Protein AF-A0A8D9EAX6-F1 (afdb_monomer)

Solvent-accessible surface area (backbone atoms only — not comparable to full-atom values): 8920 Å² total; per-residue (Å²): 121,69,67,63,53,54,51,51,55,52,49,44,55,50,48,43,73,76,42,76,84,51,65,65,51,54,52,54,50,38,54,52,30,57,75,70,64,39,63,64,61,33,49,56,50,29,53,54,45,33,74,77,35,78,83,38,62,69,27,54,52,51,54,38,47,40,30,39,68,73,67,59,38,46,68,62,24,32,51,52,50,54,54,48,50,56,51,38,68,74,68,38,75,96,65,37,45,67,62,36,43,54,50,22,55,52,51,47,68,65,47,80,70,42,63,63,44,38,57,53,28,42,53,37,27,48,51,36,33,68,75,41,69,85,41,45,73,36,31,44,52,41,14,47,50,30,41,69,69,68,39,52,74,58,14,54,52,29,44,54,61,45,64,56,78,132

Structure (mmCIF, N/CA/C/O backbone):
data_AF-A0A8D9EAX6-F1
#
_entry.id   AF-A0A8D9EAX6-F1
#
loop_
_atom_site.group_PDB
_atom_site.id
_atom_site.type_symbol
_atom_site.label_atom_id
_atom_site.label_alt_id
_atom_site.label_comp_id
_atom_site.label_asym_id
_atom_site.label_entity_id
_atom_site.label_seq_id
_atom_site.pdbx_PDB_ins_code
_atom_site.Cartn_x
_atom_site.Cartn_y
_atom_site.Cartn_z
_atom_site.occupancy
_atom_site.B_iso_or_equiv
_atom_site.auth_seq_id
_atom_site.auth_comp_id
_atom_site.auth_asym_id
_atom_site.auth_atom_id
_atom_site.pdbx_PDB_model_num
ATOM 1 N N . MET A 1 1 ? 6.168 -22.724 24.252 1.00 43.62 1 MET A N 1
ATOM 2 C CA . MET A 1 1 ? 6.004 -21.616 23.280 1.00 43.62 1 MET A CA 1
ATOM 3 C C . MET A 1 1 ? 5.079 -20.493 23.773 1.00 43.62 1 MET A C 1
ATOM 5 O O . MET A 1 1 ? 5.349 -19.347 23.461 1.00 43.62 1 MET A O 1
ATOM 9 N N . ILE A 1 2 ? 4.052 -20.772 24.591 1.00 42.50 2 ILE A N 1
ATOM 10 C CA . ILE A 1 2 ? 3.099 -19.755 25.099 1.00 42.50 2 ILE A CA 1
ATOM 11 C C . ILE A 1 2 ? 3.716 -18.824 26.169 1.00 42.50 2 ILE A C 1
ATOM 13 O O . ILE A 1 2 ? 3.429 -17.632 26.214 1.00 42.50 2 ILE A O 1
ATOM 17 N N . ILE A 1 3 ? 4.640 -19.335 26.988 1.00 39.22 3 ILE A N 1
ATOM 18 C CA . ILE A 1 3 ? 5.246 -18.578 28.100 1.00 39.22 3 ILE A CA 1
ATOM 19 C C . ILE A 1 3 ? 6.189 -17.471 27.586 1.00 39.22 3 ILE A C 1
ATOM 21 O O . ILE A 1 3 ? 6.218 -16.373 28.137 1.00 39.22 3 ILE A O 1
ATOM 25 N N . HIS A 1 4 ? 6.879 -17.706 26.465 1.00 35.53 4 HIS A N 1
ATOM 26 C CA . HIS A 1 4 ? 7.811 -16.737 25.876 1.00 35.53 4 HIS A CA 1
ATOM 27 C C . HIS A 1 4 ? 7.088 -15.515 25.282 1.00 35.53 4 HIS A C 1
ATOM 29 O O . HIS A 1 4 ? 7.571 -14.394 25.416 1.00 35.53 4 HIS A O 1
ATOM 35 N N . LEU A 1 5 ? 5.894 -15.716 24.708 1.00 39.88 5 LEU A N 1
ATOM 36 C CA . LEU A 1 5 ? 5.022 -14.635 24.236 1.00 39.88 5 LEU A CA 1
ATOM 37 C C . LEU A 1 5 ? 4.463 -13.802 25.396 1.00 39.88 5 LEU A C 1
ATOM 39 O O . LEU A 1 5 ? 4.445 -12.581 25.302 1.00 39.88 5 LEU A O 1
ATOM 43 N N . SER A 1 6 ? 4.077 -14.429 26.515 1.00 40.38 6 SER A N 1
ATOM 44 C CA . SER A 1 6 ? 3.582 -13.683 27.687 1.00 40.38 6 SER A CA 1
ATOM 45 C C . SER A 1 6 ? 4.647 -12.791 28.330 1.00 40.38 6 SER A C 1
ATOM 47 O O . SER A 1 6 ? 4.330 -11.716 28.834 1.00 40.38 6 SER A O 1
ATOM 49 N N . MET A 1 7 ? 5.916 -13.210 28.281 1.00 35.06 7 MET A N 1
ATOM 50 C CA . MET A 1 7 ? 7.028 -12.440 28.831 1.00 35.06 7 MET A CA 1
ATOM 51 C C . MET A 1 7 ? 7.365 -11.248 27.930 1.00 35.06 7 MET A C 1
ATOM 53 O O . MET A 1 7 ? 7.535 -10.150 28.446 1.00 35.06 7 MET A O 1
ATOM 57 N N . TRP A 1 8 ? 7.324 -11.439 26.604 1.00 40.41 8 TRP A N 1
ATOM 58 C CA . TRP A 1 8 ? 7.437 -10.364 25.610 1.00 40.41 8 TRP A CA 1
ATOM 59 C C . TRP A 1 8 ? 6.294 -9.345 25.690 1.00 40.41 8 TRP A C 1
ATOM 61 O O . TRP A 1 8 ? 6.533 -8.142 25.664 1.00 40.41 8 TRP A O 1
ATOM 71 N N . PHE A 1 9 ? 5.052 -9.798 25.873 1.00 47.31 9 PHE A N 1
ATOM 72 C CA . PHE A 1 9 ? 3.905 -8.909 26.094 1.00 4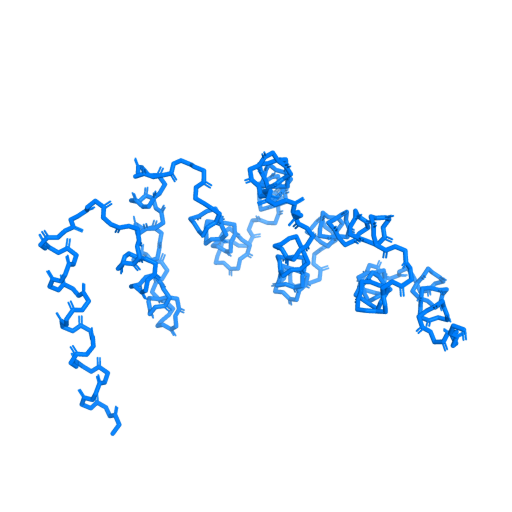7.31 9 PHE A CA 1
ATOM 73 C C . PHE A 1 9 ? 4.097 -8.013 27.326 1.00 47.31 9 PHE A C 1
ATOM 75 O O . PHE A 1 9 ? 3.790 -6.819 27.296 1.00 47.31 9 PHE A O 1
ATOM 82 N N . LYS A 1 10 ? 4.625 -8.585 28.415 1.00 47.06 10 LYS A N 1
ATOM 83 C CA . LYS A 1 10 ? 4.830 -7.873 29.680 1.00 47.06 10 LYS A CA 1
ATOM 84 C C . LYS A 1 10 ? 6.002 -6.893 29.606 1.00 47.06 10 LYS A C 1
ATOM 86 O O . LYS A 1 10 ? 5.902 -5.799 30.155 1.00 47.06 10 LYS A O 1
ATOM 91 N N . THR A 1 11 ? 7.082 -7.246 28.908 1.00 49.44 11 THR A N 1
ATOM 92 C CA . THR A 1 11 ? 8.241 -6.360 28.729 1.00 49.44 11 THR A CA 1
ATOM 93 C C . THR A 1 11 ? 7.950 -5.219 27.758 1.00 49.44 11 THR A C 1
ATOM 95 O O . THR A 1 11 ? 8.279 -4.081 28.081 1.00 49.44 11 THR A O 1
ATOM 98 N N . SER A 1 12 ? 7.257 -5.459 26.639 1.00 50.44 12 SER A N 1
ATOM 99 C CA . SER A 1 12 ? 6.870 -4.386 25.707 1.00 50.44 12 SER A CA 1
ATOM 100 C C . SER A 1 12 ? 5.930 -3.367 26.360 1.00 50.44 12 SER A C 1
ATOM 102 O O . SER A 1 12 ? 6.130 -2.161 26.222 1.00 50.44 12 SER A O 1
ATOM 104 N N . GLY A 1 13 ? 4.947 -3.831 27.144 1.00 53.47 13 GLY A N 1
ATOM 105 C CA . GLY A 1 13 ? 4.064 -2.952 27.917 1.00 53.47 13 GLY A CA 1
ATOM 106 C C . GLY A 1 13 ? 4.802 -2.133 28.984 1.00 53.47 13 GLY A C 1
ATOM 107 O O . GLY A 1 13 ? 4.512 -0.954 29.161 1.00 53.47 13 GLY A O 1
ATOM 108 N N . PHE A 1 14 ? 5.789 -2.725 29.660 1.00 49.59 14 PHE A N 1
ATOM 109 C CA . PHE A 1 14 ? 6.591 -2.038 30.675 1.00 49.59 14 PHE A CA 1
ATOM 110 C C . PHE A 1 14 ? 7.520 -0.971 30.070 1.00 49.59 14 PHE A C 1
ATOM 112 O O . PHE A 1 14 ? 7.598 0.141 30.589 1.00 49.59 14 PHE A O 1
ATOM 119 N N . ILE A 1 15 ? 8.159 -1.257 28.931 1.00 52.34 15 ILE A N 1
ATOM 120 C CA . ILE A 1 15 ? 9.030 -0.301 28.225 1.00 52.34 15 ILE A CA 1
ATOM 121 C C . ILE A 1 15 ? 8.224 0.900 27.704 1.00 52.34 15 ILE A C 1
ATOM 123 O O . ILE A 1 15 ? 8.685 2.034 27.800 1.00 52.34 15 ILE A O 1
ATOM 127 N N . LEU A 1 16 ? 6.988 0.686 27.240 1.00 49.38 16 LEU A N 1
ATOM 128 C CA . LEU A 1 16 ? 6.075 1.762 26.824 1.00 49.38 16 LEU A CA 1
ATOM 129 C C . LEU A 1 16 ? 5.700 2.731 27.952 1.00 49.38 16 LEU A C 1
ATOM 131 O O . LEU A 1 16 ? 5.430 3.906 27.693 1.00 49.38 16 LEU A O 1
ATOM 135 N N . VAL A 1 17 ? 5.651 2.233 29.189 1.00 52.88 17 VAL A N 1
ATOM 136 C CA . VAL A 1 17 ? 5.382 3.037 30.388 1.00 52.88 17 VAL A CA 1
ATOM 137 C C . VAL A 1 17 ? 6.636 3.795 30.826 1.00 52.88 17 VAL A C 1
ATOM 139 O O . VAL A 1 17 ? 6.526 4.917 31.311 1.00 52.88 17 VAL A O 1
ATOM 142 N N . GLN A 1 18 ? 7.825 3.219 30.628 1.00 44.59 18 GLN A N 1
ATOM 143 C CA . GLN A 1 18 ? 9.090 3.843 31.028 1.00 44.59 18 GLN A CA 1
ATOM 144 C C . GLN A 1 18 ? 9.676 4.807 29.985 1.00 44.59 18 GLN A C 1
ATOM 146 O O . GLN A 1 18 ? 10.410 5.721 30.353 1.00 44.59 18 GLN A O 1
ATOM 151 N N . CYS A 1 19 ? 9.352 4.645 28.701 1.00 41.78 19 CYS A N 1
ATOM 152 C CA . CYS A 1 19 ? 9.828 5.494 27.605 1.00 41.78 19 CYS A CA 1
ATOM 153 C C . CYS A 1 19 ? 8.688 5.778 26.605 1.00 41.78 19 CYS A C 1
ATOM 155 O O . CYS A 1 19 ? 8.650 5.193 25.520 1.00 41.78 19 CYS A O 1
ATOM 157 N N . PRO A 1 20 ? 7.740 6.673 26.942 1.00 54.38 20 PRO A N 1
ATOM 158 C CA . PRO A 1 20 ? 6.549 6.936 26.127 1.00 54.38 20 PRO A CA 1
ATOM 159 C C . PRO A 1 20 ? 6.831 7.665 24.804 1.00 54.38 20 PRO A C 1
ATOM 161 O O . PRO A 1 20 ? 5.915 7.802 23.996 1.00 54.38 20 PRO A O 1
ATOM 164 N N . THR A 1 21 ? 8.063 8.141 24.611 1.00 56.03 21 THR A N 1
ATOM 165 C CA . THR A 1 21 ? 8.542 8.920 23.461 1.00 56.03 21 THR A CA 1
ATOM 166 C C . THR A 1 21 ? 9.228 8.073 22.389 1.00 56.03 21 THR A C 1
ATOM 168 O O . THR A 1 21 ? 9.699 8.626 21.401 1.00 56.03 21 THR A O 1
ATOM 171 N N . LEU A 1 22 ? 9.334 6.754 22.584 1.00 61.28 22 LEU A N 1
ATOM 172 C CA . LEU A 1 22 ? 10.026 5.870 21.650 1.00 61.28 22 LEU A CA 1
ATOM 173 C C . LEU A 1 22 ? 9.030 5.226 20.675 1.00 61.28 22 LEU A C 1
ATOM 175 O O . LEU A 1 22 ? 8.075 4.571 21.094 1.00 61.28 22 LEU A O 1
ATOM 179 N N . ASP A 1 23 ? 9.295 5.361 19.376 1.00 71.94 23 ASP A N 1
ATOM 180 C CA . ASP A 1 23 ? 8.439 4.808 18.319 1.00 71.94 23 ASP A CA 1
ATOM 181 C C . ASP A 1 23 ? 8.489 3.269 18.277 1.00 71.94 23 ASP A C 1
ATOM 183 O O . ASP A 1 23 ? 7.468 2.608 18.086 1.00 71.94 23 ASP A O 1
ATOM 187 N N . ALA A 1 24 ? 9.662 2.669 18.511 1.00 76.88 24 ALA A N 1
ATOM 188 C CA . ALA A 1 24 ? 9.875 1.230 18.325 1.00 76.88 24 ALA A CA 1
ATOM 189 C C . ALA A 1 24 ? 8.983 0.326 19.212 1.00 76.88 24 ALA A C 1
ATOM 191 O O . ALA A 1 24 ? 8.350 -0.581 18.671 1.00 76.88 24 ALA A O 1
ATOM 192 N N . PRO A 1 25 ? 8.829 0.558 20.533 1.00 80.81 25 PRO A N 1
ATOM 193 C CA . PRO A 1 25 ? 7.942 -0.256 21.367 1.00 80.81 25 PRO A CA 1
ATOM 194 C C . PRO A 1 25 ? 6.467 -0.146 20.967 1.00 80.81 25 PRO A C 1
ATOM 196 O O . PRO A 1 25 ? 5.713 -1.111 21.105 1.00 80.81 25 PRO A O 1
ATOM 199 N N . LEU A 1 26 ? 6.043 1.022 20.470 1.00 79.50 26 LEU A N 1
ATOM 200 C CA . LEU A 1 26 ? 4.682 1.223 19.974 1.00 79.50 26 LEU A CA 1
ATOM 201 C C . LEU A 1 26 ? 4.461 0.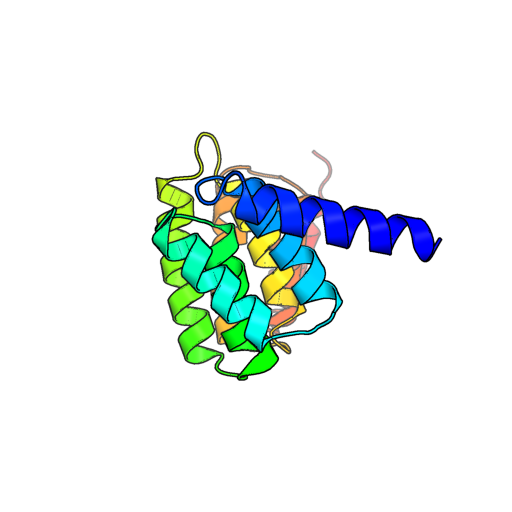455 18.670 1.00 79.50 26 LEU A C 1
ATOM 203 O O . LEU A 1 26 ? 3.417 -0.173 18.524 1.00 79.50 26 LEU A O 1
ATOM 207 N N . ILE A 1 27 ? 5.442 0.454 17.763 1.00 81.62 27 ILE A N 1
ATOM 208 C CA . ILE A 1 27 ? 5.405 -0.315 16.510 1.00 81.62 27 ILE A CA 1
ATOM 209 C C . ILE A 1 27 ? 5.321 -1.821 16.793 1.00 81.62 27 ILE A C 1
ATOM 211 O O . ILE A 1 27 ? 4.481 -2.507 16.211 1.00 81.62 27 ILE A O 1
ATOM 215 N N . GLU A 1 28 ? 6.129 -2.332 17.724 1.00 83.69 28 GLU A N 1
ATOM 216 C CA . GLU A 1 28 ? 6.083 -3.746 18.116 1.00 83.69 28 GLU A CA 1
ATOM 217 C C . GLU A 1 28 ? 4.727 -4.115 18.724 1.00 83.69 28 GLU A C 1
ATOM 219 O O . GLU A 1 28 ? 4.114 -5.118 18.350 1.00 83.69 28 GLU A O 1
ATOM 224 N N . LYS A 1 29 ? 4.197 -3.269 19.617 1.00 84.25 29 LYS A N 1
ATOM 225 C CA . LYS A 1 29 ? 2.863 -3.488 20.183 1.00 84.25 29 LYS A CA 1
ATOM 226 C C . LYS A 1 29 ? 1.780 -3.462 19.098 1.00 84.25 29 LYS A C 1
ATOM 228 O O . LYS A 1 29 ? 0.904 -4.320 19.094 1.00 84.25 29 LYS A O 1
ATOM 233 N N . LEU A 1 30 ? 1.865 -2.534 18.149 1.00 84.81 30 LEU A N 1
ATOM 234 C CA . LEU A 1 30 ? 0.941 -2.433 17.021 1.00 84.81 30 LEU A CA 1
ATOM 235 C C . LEU A 1 30 ? 0.933 -3.716 16.176 1.00 84.81 30 LEU A C 1
ATOM 237 O O . LEU A 1 30 ? -0.139 -4.198 15.814 1.00 84.81 30 LEU A O 1
ATOM 241 N N . ALA A 1 31 ? 2.104 -4.297 15.896 1.00 83.50 31 ALA A N 1
ATOM 242 C CA . ALA A 1 31 ? 2.224 -5.559 15.164 1.00 83.50 31 ALA A CA 1
ATOM 243 C C . ALA A 1 31 ? 1.547 -6.723 15.907 1.00 83.50 31 ALA A C 1
ATOM 245 O O . ALA A 1 31 ? 0.846 -7.539 15.302 1.00 83.50 31 ALA A O 1
ATOM 246 N N . VAL A 1 32 ? 1.700 -6.761 17.231 1.00 86.94 32 VAL A N 1
ATOM 247 C CA . VAL A 1 32 ? 1.039 -7.741 18.093 1.00 86.94 32 VAL A CA 1
ATOM 248 C C . VAL A 1 32 ? -0.485 -7.573 18.058 1.00 86.94 32 VAL A C 1
ATOM 250 O O . VAL A 1 32 ? -1.187 -8.552 17.801 1.00 86.94 32 VAL A O 1
ATOM 253 N N . CYS A 1 33 ? -1.008 -6.355 18.220 1.00 87.12 33 CYS A N 1
ATOM 254 C CA . CYS A 1 33 ? -2.449 -6.085 18.140 1.00 87.12 33 CYS A CA 1
ATOM 255 C C . CYS A 1 33 ? -3.020 -6.447 16.756 1.00 87.12 33 CYS A C 1
ATOM 257 O O . CYS A 1 33 ? -4.071 -7.084 16.670 1.00 87.12 33 CYS A O 1
ATOM 259 N N . LEU A 1 34 ? -2.287 -6.146 15.674 1.00 85.62 34 LEU A N 1
ATOM 260 C CA . LEU A 1 34 ? -2.663 -6.532 14.308 1.00 85.62 34 LEU A CA 1
ATOM 261 C C . LEU A 1 34 ? -2.756 -8.055 14.159 1.00 85.62 34 LEU A C 1
ATOM 263 O O . LEU A 1 34 ? -3.701 -8.557 13.551 1.00 85.62 34 LEU A O 1
ATOM 267 N N . SER A 1 35 ? -1.810 -8.800 14.741 1.00 87.50 35 SER A N 1
ATOM 268 C CA . SER A 1 35 ? -1.841 -10.268 14.737 1.00 87.50 35 SER A CA 1
ATOM 269 C C . SER A 1 35 ? -3.025 -10.832 15.533 1.00 87.50 35 SER A C 1
ATOM 271 O O . SER A 1 35 ? -3.622 -11.833 15.134 1.00 87.50 35 SER A O 1
ATOM 273 N N . GLY A 1 36 ? -3.404 -10.147 16.617 1.00 88.06 36 GLY A N 1
ATOM 274 C 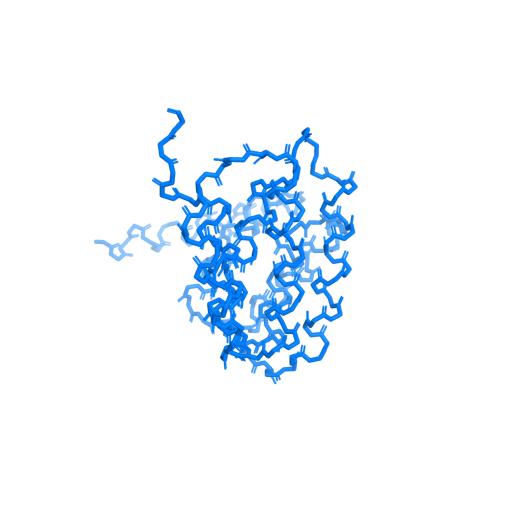CA . GLY A 1 36 ? -4.571 -10.457 17.440 1.00 88.06 36 GLY A CA 1
ATOM 275 C C . GLY A 1 36 ? -5.905 -10.004 16.842 1.00 88.06 36 GLY A C 1
ATOM 276 O O . GLY A 1 36 ? -6.947 -10.399 17.358 1.00 88.06 36 GLY A O 1
ATOM 277 N N . LYS A 1 37 ? -5.888 -9.227 15.747 1.00 88.00 37 LYS A N 1
ATOM 278 C CA . LYS A 1 37 ? -7.065 -8.584 15.130 1.00 88.00 37 LYS A CA 1
ATOM 279 C C . LYS A 1 37 ? -7.812 -7.637 16.078 1.00 88.00 37 LYS A C 1
ATOM 281 O O . LYS A 1 37 ? -9.014 -7.426 15.912 1.00 88.00 37 LYS A O 1
ATOM 286 N N . ASP A 1 38 ? -7.112 -7.057 17.050 1.00 91.62 38 ASP A N 1
ATOM 287 C CA . ASP A 1 38 ? -7.685 -6.035 17.923 1.00 91.62 38 ASP A CA 1
ATOM 288 C C . ASP A 1 38 ? -7.661 -4.676 17.212 1.00 91.62 38 ASP A C 1
ATOM 290 O O . ASP A 1 38 ? -6.736 -3.875 17.347 1.00 91.62 38 ASP A O 1
ATOM 294 N N . TRP A 1 39 ? -8.672 -4.441 16.375 1.00 89.38 39 TRP A N 1
ATOM 295 C CA . TRP A 1 39 ? -8.730 -3.252 15.524 1.00 89.38 39 TRP A CA 1
ATOM 296 C C . TRP A 1 39 ? -8.909 -1.949 16.304 1.00 89.38 39 TRP A C 1
ATOM 298 O O . TRP A 1 39 ? -8.509 -0.898 15.804 1.00 89.38 39 TRP A O 1
ATOM 308 N N . VAL A 1 40 ? -9.509 -2.011 17.496 1.00 89.06 40 VAL A N 1
ATOM 309 C CA . VAL A 1 40 ? -9.721 -0.835 18.348 1.00 89.06 40 VAL A CA 1
ATOM 310 C C . VAL A 1 40 ? -8.378 -0.392 18.908 1.00 89.06 40 VAL A C 1
ATOM 312 O O . VAL A 1 40 ? -7.969 0.747 18.682 1.00 89.06 40 VAL A O 1
ATOM 315 N N . GLU A 1 41 ? -7.636 -1.319 19.522 1.00 88.06 41 GLU A N 1
ATOM 316 C CA . GLU A 1 41 ? -6.312 -1.015 20.062 1.00 88.06 41 GLU A CA 1
ATOM 317 C C . GLU A 1 41 ? -5.322 -0.636 18.946 1.00 88.06 41 GLU A C 1
ATOM 319 O O . GLU A 1 41 ? -4.525 0.290 19.107 1.00 88.06 41 GLU A O 1
ATOM 324 N N . CYS A 1 42 ? -5.403 -1.274 17.770 1.00 88.50 42 CYS A N 1
ATOM 325 C CA . CYS A 1 42 ? -4.604 -0.878 16.608 1.00 88.50 42 CYS A CA 1
ATOM 326 C C . CYS A 1 42 ? -4.834 0.582 16.199 1.00 88.50 42 CYS A C 1
ATOM 328 O O . CYS A 1 42 ? -3.868 1.291 15.910 1.00 88.50 42 CYS A O 1
ATOM 330 N N . ASN A 1 43 ? -6.089 1.036 16.165 1.00 88.31 43 ASN A N 1
ATOM 331 C CA . ASN A 1 43 ? -6.402 2.412 15.792 1.00 88.31 43 ASN A CA 1
ATOM 332 C C . ASN A 1 43 ? -5.873 3.401 16.831 1.00 88.31 43 ASN A C 1
ATOM 334 O O . ASN A 1 43 ? -5.168 4.337 16.454 1.00 88.31 43 ASN A O 1
ATOM 338 N N . GLU A 1 44 ? -6.119 3.157 18.120 1.00 89.75 44 GLU A N 1
ATOM 339 C CA . GLU A 1 44 ? -5.629 4.016 19.206 1.00 89.75 44 GLU A CA 1
ATOM 340 C C . GLU A 1 44 ? -4.098 4.131 19.202 1.00 89.75 44 GLU A C 1
ATOM 342 O O . GLU A 1 44 ? -3.540 5.228 19.308 1.00 89.75 44 GLU A O 1
ATOM 347 N N . LEU A 1 45 ? -3.396 3.008 19.015 1.00 87.19 45 LEU A N 1
ATOM 348 C CA . LEU A 1 45 ? -1.938 2.994 18.908 1.00 87.19 45 LEU A CA 1
ATOM 349 C C . LEU A 1 45 ? -1.450 3.726 17.654 1.00 87.19 45 LEU A C 1
ATOM 351 O O . LEU A 1 45 ? -0.461 4.455 17.728 1.00 87.19 45 LEU A O 1
ATOM 355 N N . SER A 1 46 ? -2.143 3.582 16.520 1.00 87.62 46 SER A N 1
ATOM 356 C CA . SER A 1 46 ? -1.797 4.296 15.285 1.00 87.62 46 SER A CA 1
ATOM 357 C C . SER A 1 46 ? -1.982 5.812 15.413 1.00 87.62 46 SER A C 1
ATOM 359 O O . SER A 1 46 ? -1.171 6.582 14.900 1.00 87.62 46 SER A O 1
ATOM 361 N N . GLU A 1 47 ? -3.014 6.264 16.130 1.00 89.12 47 GLU A N 1
ATOM 362 C CA . GLU A 1 47 ? -3.230 7.680 16.419 1.00 89.12 47 GLU A CA 1
ATOM 363 C C . GLU A 1 47 ? -2.168 8.222 17.364 1.00 89.12 47 GLU A C 1
ATOM 365 O O . GLU A 1 47 ? -1.638 9.307 17.134 1.00 89.12 47 GLU A O 1
ATOM 370 N N . ARG A 1 48 ? -1.818 7.457 18.402 1.00 88.94 48 ARG A N 1
ATOM 371 C CA . ARG A 1 48 ? -0.745 7.829 19.324 1.00 88.94 48 ARG A CA 1
ATOM 372 C C . ARG A 1 48 ? 0.600 7.940 18.605 1.00 88.94 48 ARG A C 1
ATOM 374 O O . ARG A 1 48 ? 1.305 8.918 18.827 1.00 88.94 48 ARG A O 1
ATOM 381 N N . LEU A 1 49 ? 0.925 6.990 17.728 1.00 87.06 49 LEU A N 1
ATOM 382 C CA . LEU A 1 49 ? 2.121 7.045 16.882 1.00 87.06 49 LEU A CA 1
ATOM 383 C C . LEU A 1 49 ? 2.114 8.277 15.973 1.00 87.06 49 LEU A C 1
ATOM 385 O O . LEU A 1 49 ? 3.115 8.979 15.903 1.00 87.06 49 LEU A O 1
ATOM 389 N N . ALA A 1 50 ? 0.981 8.588 15.342 1.00 86.81 50 ALA A N 1
ATOM 390 C CA . ALA A 1 50 ? 0.863 9.772 14.492 1.00 86.81 50 ALA A CA 1
ATOM 391 C C . ALA A 1 50 ? 1.039 11.094 15.264 1.00 86.81 50 ALA A C 1
ATOM 393 O O . ALA A 1 50 ? 1.507 12.066 14.689 1.00 86.81 50 ALA A O 1
ATOM 394 N N . ARG A 1 51 ? 0.686 11.148 16.558 1.00 87.38 51 ARG A N 1
ATOM 395 C CA . ARG A 1 51 ? 0.933 12.330 17.410 1.00 87.38 51 ARG A CA 1
ATOM 396 C C . ARG A 1 51 ? 2.401 12.487 17.808 1.00 87.38 51 ARG A C 1
ATOM 398 O O . ARG A 1 51 ? 2.825 13.599 18.092 1.00 87.38 51 ARG A O 1
ATOM 405 N N . LEU A 1 52 ? 3.144 11.385 17.897 1.00 85.62 52 LEU A N 1
ATOM 406 C CA . LEU A 1 52 ? 4.581 11.410 18.191 1.00 85.62 52 LEU A CA 1
ATOM 407 C C . LEU A 1 52 ? 5.393 11.741 16.939 1.00 85.62 52 LEU A C 1
ATOM 409 O O . LEU A 1 52 ? 6.357 12.498 17.006 1.00 85.62 52 LEU A O 1
ATOM 413 N N . ASN A 1 53 ? 4.979 11.184 15.804 1.00 81.06 53 ASN A N 1
ATOM 414 C CA . ASN A 1 53 ? 5.629 11.347 14.519 1.00 81.06 53 ASN A CA 1
ATOM 415 C C . ASN A 1 53 ? 4.562 11.428 13.418 1.00 81.06 53 ASN A C 1
ATOM 417 O O . ASN A 1 53 ? 4.043 10.408 12.952 1.00 81.06 53 ASN A O 1
ATOM 421 N N . GLU A 1 54 ? 4.243 12.655 13.003 1.00 79.19 54 GLU A N 1
ATOM 422 C CA . GLU A 1 54 ? 3.198 12.949 12.010 1.00 79.19 54 GLU A CA 1
ATOM 423 C C . GLU A 1 54 ? 3.465 12.269 10.659 1.00 79.19 54 GLU A C 1
ATOM 425 O O . GLU A 1 54 ? 2.533 11.836 9.980 1.00 79.19 54 GLU A O 1
ATOM 430 N N . ASN A 1 55 ? 4.742 12.078 10.318 1.00 77.62 55 ASN A N 1
ATOM 431 C CA . ASN A 1 55 ? 5.183 11.468 9.065 1.00 77.62 55 ASN A CA 1
ATOM 432 C C . ASN A 1 55 ? 5.498 9.971 9.208 1.00 77.62 55 ASN A C 1
ATOM 434 O O . ASN A 1 55 ? 6.137 9.382 8.336 1.00 77.62 55 ASN A O 1
ATOM 438 N N . SER A 1 56 ? 5.052 9.325 10.291 1.00 83.56 56 SER A N 1
ATOM 439 C CA . SER A 1 56 ? 5.267 7.892 10.493 1.00 83.56 56 SER A CA 1
ATOM 440 C C . SER A 1 56 ? 4.582 7.070 9.398 1.00 83.56 56 SER A C 1
ATOM 442 O O . SER A 1 56 ? 3.353 6.924 9.359 1.00 83.56 56 SER A O 1
ATOM 444 N N . SER A 1 57 ? 5.391 6.460 8.529 1.00 83.44 57 SER A N 1
ATOM 445 C CA . SER A 1 57 ? 4.909 5.562 7.477 1.00 83.44 57 SER A CA 1
ATOM 446 C C . SER A 1 57 ? 4.130 4.381 8.069 1.00 83.44 57 SER A C 1
ATOM 448 O O . SER A 1 57 ? 3.082 4.004 7.547 1.00 83.44 57 SER A O 1
ATOM 450 N N . VAL A 1 58 ? 4.557 3.849 9.220 1.00 86.38 58 VAL A N 1
ATOM 451 C CA . VAL A 1 58 ? 3.870 2.750 9.918 1.00 86.38 58 VAL A CA 1
ATOM 452 C C . VAL A 1 58 ? 2.467 3.154 10.377 1.00 86.38 58 VAL A C 1
ATOM 454 O O . VAL A 1 58 ? 1.513 2.409 10.135 1.00 86.38 58 VAL A O 1
ATOM 457 N N . ALA A 1 59 ? 2.316 4.331 10.992 1.00 88.81 59 ALA A N 1
ATOM 458 C CA . ALA A 1 59 ? 1.013 4.817 11.444 1.00 88.81 59 ALA A CA 1
ATOM 459 C C . ALA A 1 59 ? 0.045 4.988 10.263 1.00 88.81 59 ALA A C 1
ATOM 461 O O . ALA A 1 59 ? -1.085 4.493 10.302 1.00 88.81 59 ALA A O 1
ATOM 462 N N . ASN A 1 60 ? 0.515 5.612 9.179 1.00 90.94 60 ASN A N 1
ATOM 463 C CA . ASN A 1 60 ? -0.269 5.800 7.959 1.00 90.94 60 ASN A CA 1
ATOM 464 C C . ASN A 1 60 ? -0.672 4.460 7.329 1.00 90.94 60 ASN A C 1
ATOM 466 O O . ASN A 1 60 ? -1.827 4.277 6.940 1.00 90.94 60 ASN A O 1
ATOM 470 N N . LYS A 1 61 ? 0.238 3.479 7.307 1.00 92.00 61 LYS A N 1
ATOM 471 C CA . LYS A 1 61 ? -0.033 2.134 6.786 1.00 92.00 61 LYS A CA 1
ATOM 472 C C . LYS A 1 61 ? -1.185 1.450 7.520 1.00 92.00 61 LYS A C 1
ATOM 474 O O . LYS A 1 61 ? -2.045 0.853 6.874 1.00 92.00 61 LYS A O 1
ATOM 479 N N . VAL A 1 62 ? -1.213 1.533 8.852 1.00 91.88 62 VAL A N 1
ATOM 480 C CA . VAL A 1 62 ? -2.261 0.895 9.665 1.00 91.88 62 VAL A CA 1
ATOM 481 C C . VAL A 1 62 ? -3.605 1.598 9.517 1.00 91.88 62 VAL A C 1
ATOM 483 O O . VAL A 1 62 ? -4.615 0.916 9.349 1.00 91.88 62 VAL A O 1
ATOM 486 N N . LYS A 1 63 ? -3.627 2.934 9.476 1.00 92.38 63 LYS A N 1
ATOM 487 C CA . LYS A 1 63 ? -4.859 3.698 9.218 1.00 92.38 63 LYS A CA 1
ATOM 488 C C . LYS A 1 63 ? -5.484 3.321 7.874 1.00 92.38 63 LYS A C 1
ATOM 490 O O . LYS A 1 63 ? -6.663 2.978 7.808 1.00 92.38 63 LYS A O 1
ATOM 495 N N . ILE A 1 64 ? -4.675 3.285 6.816 1.00 94.81 64 ILE A N 1
ATOM 496 C CA . ILE A 1 64 ? -5.122 2.879 5.477 1.00 94.81 64 ILE A CA 1
ATOM 497 C C . ILE A 1 64 ? -5.600 1.422 5.482 1.00 94.81 64 ILE A C 1
ATOM 499 O O . ILE A 1 64 ? -6.642 1.104 4.904 1.00 94.81 64 ILE A O 1
ATOM 503 N N . PHE A 1 65 ? -4.869 0.524 6.149 1.00 94.19 65 PHE A N 1
ATOM 504 C CA . PHE A 1 65 ? -5.283 -0.869 6.291 1.00 94.19 65 PHE A CA 1
ATOM 505 C C . PHE A 1 65 ? -6.665 -0.983 6.944 1.00 94.19 65 PHE A C 1
ATOM 507 O O . PHE A 1 65 ? -7.507 -1.728 6.435 1.00 94.19 65 PHE A O 1
ATOM 514 N N . HIS A 1 66 ? -6.905 -0.234 8.023 1.00 93.06 66 HIS A N 1
ATOM 515 C CA . HIS A 1 66 ? -8.175 -0.220 8.739 1.00 93.06 66 HIS A CA 1
ATOM 516 C C . HIS A 1 66 ? -9.326 0.274 7.849 1.00 93.06 66 HIS A C 1
ATOM 518 O O . HIS A 1 66 ? -10.360 -0.392 7.763 1.00 93.06 66 HIS A O 1
ATOM 524 N N . LEU A 1 67 ? -9.131 1.374 7.113 1.00 94.50 67 LEU A N 1
ATOM 525 C CA . LEU A 1 67 ? -10.127 1.893 6.165 1.00 94.50 67 LEU A CA 1
ATOM 526 C C . LEU A 1 67 ? -10.522 0.851 5.114 1.00 94.50 67 LEU A C 1
ATOM 528 O O . LEU A 1 67 ? -11.705 0.642 4.856 1.00 94.50 67 LEU A O 1
ATOM 532 N N . ILE A 1 68 ? -9.535 0.173 4.526 1.00 94.56 68 ILE A N 1
ATOM 533 C CA . ILE A 1 68 ? -9.761 -0.759 3.416 1.00 94.56 68 ILE A CA 1
ATOM 534 C C . ILE A 1 68 ? -10.358 -2.086 3.897 1.00 94.56 68 ILE A C 1
ATOM 536 O O . ILE A 1 68 ? -11.277 -2.600 3.265 1.00 94.56 68 ILE A O 1
ATOM 540 N N . ASN A 1 69 ? -9.835 -2.664 4.982 1.00 91.88 69 ASN A N 1
ATOM 541 C CA . ASN A 1 69 ? -10.148 -4.047 5.371 1.00 91.88 69 ASN A CA 1
ATOM 542 C C . ASN A 1 69 ? -11.189 -4.157 6.479 1.00 91.88 69 ASN A C 1
ATOM 544 O O . ASN A 1 69 ? -11.908 -5.150 6.524 1.00 91.88 69 ASN A O 1
ATOM 548 N N . VAL A 1 70 ? -11.251 -3.178 7.382 1.00 91.50 70 VAL A N 1
ATOM 549 C CA . VAL A 1 70 ? -12.176 -3.218 8.522 1.00 91.50 70 VAL A CA 1
ATOM 550 C C . VAL A 1 70 ? -13.441 -2.434 8.199 1.00 91.50 70 VAL A C 1
ATOM 552 O O . VAL A 1 70 ? -14.540 -2.927 8.429 1.00 91.50 70 VAL A O 1
ATOM 555 N N . GLN A 1 71 ? -13.296 -1.241 7.620 1.00 92.94 71 GLN A N 1
ATOM 556 C CA . GLN A 1 71 ? -14.437 -0.389 7.273 1.00 92.94 71 GLN A CA 1
ATOM 557 C C . GLN A 1 71 ? -14.965 -0.623 5.851 1.00 92.94 71 GLN A C 1
ATOM 559 O O . GLN A 1 71 ? -16.093 -0.241 5.550 1.00 92.94 71 GLN A O 1
ATOM 564 N N . GLY A 1 72 ? -14.161 -1.218 4.961 1.00 93.25 72 GLY A N 1
ATOM 565 C CA . GLY A 1 72 ? -14.524 -1.401 3.551 1.00 93.25 72 GLY A CA 1
ATOM 566 C C . GLY A 1 72 ? -14.621 -0.091 2.758 1.00 93.25 72 GLY A C 1
ATOM 567 O O . GLY A 1 72 ? -15.189 -0.067 1.666 1.00 93.25 72 GLY A O 1
ATOM 568 N N . ASN A 1 73 ? -14.077 1.010 3.283 1.00 95.69 73 ASN A N 1
ATOM 569 C CA . ASN A 1 73 ? -14.115 2.319 2.643 1.00 95.69 73 ASN A CA 1
ATOM 570 C C . ASN A 1 73 ? -12.947 2.469 1.656 1.00 95.69 73 ASN A C 1
ATOM 572 O O . ASN A 1 73 ? -11.914 3.081 1.941 1.00 95.69 73 ASN A O 1
ATOM 576 N N . TYR A 1 74 ? -13.112 1.875 0.475 1.00 95.31 74 TYR A N 1
ATOM 577 C CA . TYR A 1 74 ? -12.089 1.879 -0.572 1.00 95.31 74 TYR A CA 1
ATOM 578 C C . TYR A 1 74 ? -11.833 3.261 -1.181 1.00 95.31 74 TYR A C 1
ATOM 580 O O . TYR A 1 74 ? -10.730 3.512 -1.659 1.00 95.31 74 TYR A O 1
ATOM 588 N N . GLU A 1 75 ? -12.824 4.153 -1.201 1.00 95.06 75 GLU A N 1
ATOM 589 C CA . GLU A 1 75 ? -12.653 5.499 -1.760 1.00 95.06 75 GLU A CA 1
ATOM 590 C C . GLU A 1 75 ? -11.732 6.342 -0.885 1.00 95.06 75 GLU A C 1
ATOM 592 O O . GLU A 1 75 ? -10.756 6.911 -1.376 1.00 95.06 75 GLU A O 1
ATOM 597 N N . GLU A 1 76 ? -11.999 6.370 0.420 1.00 95.25 76 GLU A N 1
ATOM 598 C CA . GLU A 1 76 ? -11.160 7.105 1.360 1.00 95.25 76 GLU A CA 1
ATOM 599 C C . GLU A 1 76 ? -9.788 6.441 1.515 1.00 95.25 76 GLU A C 1
ATOM 601 O O . GLU A 1 76 ? -8.763 7.122 1.512 1.00 95.25 76 GLU A O 1
ATOM 606 N N . GLY A 1 77 ? -9.742 5.104 1.519 1.00 95.50 77 GLY A N 1
ATOM 607 C CA . GLY A 1 77 ? -8.486 4.356 1.476 1.00 95.50 77 GLY A CA 1
ATOM 608 C C . GLY A 1 77 ? -7.630 4.699 0.250 1.00 95.50 77 GLY A C 1
ATOM 609 O O . GLY A 1 77 ? -6.417 4.858 0.378 1.00 95.50 77 GLY A O 1
ATOM 610 N N . ALA A 1 78 ? -8.237 4.875 -0.930 1.00 96.31 78 ALA A N 1
ATOM 611 C CA . ALA A 1 78 ? -7.521 5.270 -2.145 1.00 96.31 78 ALA A CA 1
ATOM 612 C C . ALA A 1 78 ? -6.950 6.693 -2.047 1.00 96.31 78 ALA A C 1
ATOM 614 O O . ALA A 1 78 ? -5.810 6.920 -2.456 1.00 96.31 78 ALA A O 1
ATOM 615 N N . LYS A 1 79 ? -7.711 7.643 -1.488 1.00 96.31 79 LYS A N 1
ATOM 616 C CA . LYS A 1 79 ? -7.231 9.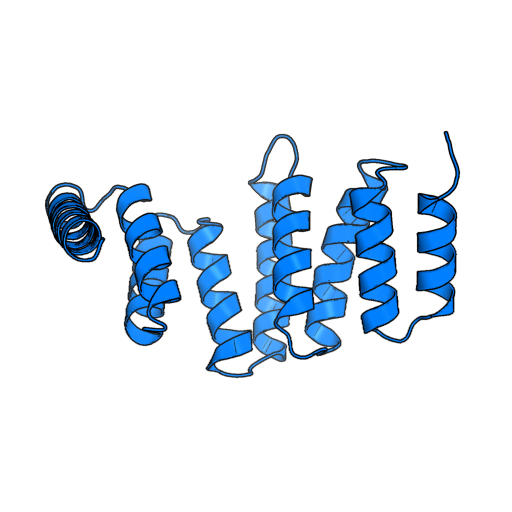015 -1.261 1.00 96.31 79 LYS A CA 1
ATOM 617 C C . LYS A 1 79 ? -6.060 9.036 -0.287 1.00 96.31 79 LYS A C 1
ATOM 619 O O . LYS A 1 79 ? -5.032 9.623 -0.602 1.00 96.31 79 LYS A O 1
ATOM 624 N N . GLN A 1 80 ? -6.176 8.342 0.845 1.00 94.75 80 GLN A N 1
ATOM 625 C CA . GLN A 1 80 ? -5.092 8.283 1.825 1.00 94.75 80 GLN A CA 1
ATOM 626 C C . GLN A 1 80 ? -3.851 7.568 1.285 1.00 94.75 80 GLN A C 1
ATOM 628 O O . GLN A 1 80 ? -2.738 7.996 1.577 1.00 94.75 80 GLN A O 1
ATOM 633 N N . LEU A 1 81 ? -4.011 6.539 0.444 1.00 95.69 81 LEU A N 1
ATOM 634 C CA . LEU A 1 81 ? -2.884 5.940 -0.277 1.00 95.69 81 LEU A CA 1
ATOM 635 C C . LEU A 1 81 ? -2.191 6.941 -1.203 1.00 95.69 81 LEU A C 1
ATOM 637 O O . LEU A 1 81 ? -0.966 6.963 -1.252 1.00 95.69 81 LEU A O 1
ATOM 641 N N . LEU A 1 82 ? -2.945 7.770 -1.928 1.00 95.75 82 LEU A N 1
ATOM 642 C CA . LEU A 1 82 ? -2.363 8.812 -2.777 1.00 95.75 82 LEU A CA 1
ATOM 643 C C . LEU A 1 82 ? -1.627 9.877 -1.958 1.00 95.75 82 LEU A C 1
ATOM 645 O O . LEU A 1 82 ? -0.552 10.298 -2.366 1.00 95.75 82 LEU A O 1
ATOM 649 N N . THR A 1 83 ? -2.151 10.273 -0.799 1.00 94.31 83 THR A N 1
ATOM 650 C CA . THR A 1 83 ? -1.439 11.187 0.105 1.00 94.31 83 THR A CA 1
ATOM 651 C C . THR A 1 83 ? -0.158 10.545 0.640 1.00 94.31 83 THR A C 1
ATOM 653 O O . THR A 1 83 ? 0.905 11.162 0.613 1.00 94.31 83 THR A O 1
ATOM 656 N N . ALA A 1 84 ? -0.222 9.276 1.055 1.00 92.44 84 ALA A N 1
ATOM 657 C CA . ALA A 1 84 ? 0.948 8.540 1.522 1.00 92.44 84 ALA A CA 1
ATOM 658 C C . ALA A 1 84 ? 2.009 8.383 0.424 1.00 92.44 84 ALA A C 1
ATOM 660 O O . ALA A 1 84 ? 3.197 8.412 0.722 1.00 92.44 84 ALA A O 1
ATOM 661 N N . TYR A 1 85 ? 1.601 8.263 -0.842 1.00 94.12 85 TYR A N 1
ATOM 662 C CA . TYR A 1 85 ? 2.520 8.239 -1.979 1.00 94.12 85 TYR A CA 1
ATOM 663 C C . TYR A 1 85 ? 3.387 9.496 -2.046 1.00 94.12 85 TYR A C 1
ATOM 665 O O . TYR A 1 85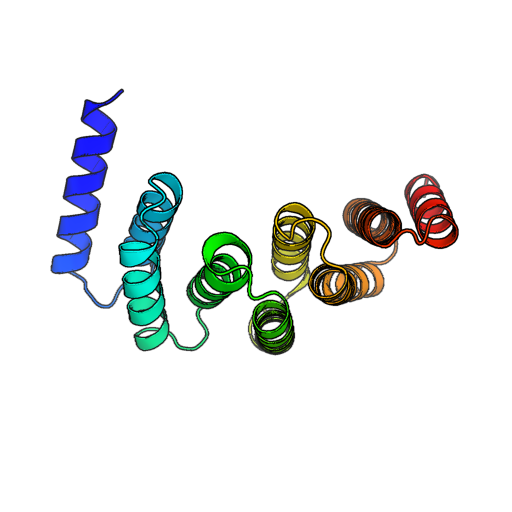 ? 4.607 9.376 -2.109 1.00 94.12 85 TYR A O 1
ATOM 673 N N . SER A 1 86 ? 2.777 10.687 -1.988 1.00 92.69 86 SER A N 1
ATOM 674 C CA . SER A 1 86 ? 3.527 11.951 -1.967 1.00 92.69 86 SER A CA 1
ATOM 675 C C . SER A 1 86 ? 4.462 12.033 -0.763 1.00 92.69 86 SER A C 1
ATOM 677 O O . SER A 1 86 ? 5.639 12.328 -0.932 1.00 92.69 86 SER A O 1
ATOM 679 N N . THR A 1 87 ? 3.982 11.670 0.430 1.00 90.81 87 THR A N 1
ATOM 680 C CA . THR A 1 87 ? 4.798 11.697 1.653 1.00 90.81 87 THR A CA 1
ATOM 681 C C . THR A 1 87 ? 5.997 10.747 1.566 1.00 90.81 87 THR A C 1
ATOM 683 O O . THR A 1 87 ? 7.099 11.108 1.964 1.00 90.81 87 THR A O 1
ATOM 686 N N . ILE A 1 88 ? 5.814 9.542 1.015 1.00 89.94 88 ILE A N 1
ATOM 687 C CA . ILE A 1 88 ? 6.898 8.565 0.836 1.00 89.94 88 ILE A CA 1
ATOM 688 C C . ILE A 1 88 ? 7.953 9.097 -0.139 1.00 89.94 88 ILE A C 1
ATOM 690 O O . ILE A 1 88 ? 9.141 8.966 0.134 1.00 89.94 88 ILE A O 1
ATOM 694 N N . LEU A 1 89 ? 7.544 9.725 -1.245 1.00 90.56 89 LEU A N 1
ATOM 695 C CA . LEU A 1 89 ? 8.491 10.309 -2.201 1.00 90.56 89 LEU A CA 1
ATOM 696 C C . LEU A 1 89 ? 9.339 11.436 -1.594 1.00 90.56 89 LEU A C 1
ATOM 698 O O . LEU A 1 89 ? 10.489 11.604 -1.990 1.00 90.56 89 LEU A O 1
ATOM 702 N N . GLU A 1 90 ? 8.779 12.207 -0.662 1.00 88.62 90 GLU A N 1
ATOM 703 C CA . GLU A 1 90 ? 9.465 13.336 -0.025 1.00 88.62 90 GLU A CA 1
ATOM 704 C C . GLU A 1 90 ? 10.407 12.903 1.108 1.00 88.62 90 GLU A C 1
ATOM 706 O O . GLU A 1 90 ? 11.472 13.498 1.278 1.00 88.62 90 GLU A O 1
ATOM 711 N N . HIS A 1 91 ? 10.033 11.876 1.880 1.00 84.38 91 HIS A N 1
ATOM 712 C CA . HIS A 1 91 ? 10.721 11.524 3.127 1.00 84.38 91 HIS A CA 1
ATOM 713 C C . HIS A 1 91 ? 11.582 10.254 3.066 1.00 84.38 91 HIS A C 1
ATOM 715 O O . HIS A 1 91 ? 12.536 10.146 3.836 1.00 84.38 91 HIS A O 1
ATOM 721 N N . GLU A 1 92 ? 11.295 9.300 2.175 1.00 79.75 92 GLU A N 1
ATOM 722 C CA . GLU A 1 92 ? 12.053 8.043 2.077 1.00 79.75 92 GLU A CA 1
ATOM 723 C C . GLU A 1 92 ? 13.236 8.207 1.108 1.00 79.75 92 GLU A C 1
ATOM 725 O O . GLU A 1 92 ? 13.193 7.812 -0.058 1.00 79.75 92 GLU A O 1
ATOM 730 N N . MET A 1 93 ? 14.309 8.829 1.603 1.00 76.94 93 MET A N 1
ATOM 731 C CA . MET A 1 93 ? 15.600 8.944 0.913 1.00 76.94 93 MET A CA 1
ATOM 732 C C . MET A 1 93 ? 16.586 7.871 1.411 1.00 76.94 93 MET A C 1
ATOM 734 O O . MET A 1 93 ? 16.573 7.541 2.598 1.00 76.94 93 MET A O 1
ATOM 738 N N . PRO A 1 94 ? 17.491 7.340 0.561 1.00 82.00 94 PRO A N 1
ATOM 739 C CA . PRO A 1 94 ? 17.827 7.793 -0.797 1.00 82.00 94 PRO A CA 1
ATOM 740 C C . PRO A 1 94 ? 16.953 7.220 -1.925 1.00 82.00 94 PRO A C 1
ATOM 742 O O . PRO A 1 94 ? 16.993 7.757 -3.028 1.00 82.00 94 PRO A O 1
ATOM 745 N N . ASP A 1 95 ? 16.194 6.148 -1.681 1.00 86.50 95 ASP A N 1
ATOM 746 C CA . ASP A 1 95 ? 15.328 5.517 -2.684 1.00 86.50 95 ASP A CA 1
ATOM 747 C C . ASP A 1 95 ? 13.974 5.124 -2.061 1.00 86.50 95 ASP A C 1
ATOM 749 O O . ASP A 1 95 ? 13.945 4.251 -1.188 1.00 86.50 95 ASP A O 1
ATOM 753 N N . PRO A 1 96 ? 12.845 5.697 -2.520 1.00 90.38 96 PRO A N 1
ATOM 754 C CA . PRO A 1 96 ? 11.518 5.353 -2.017 1.00 90.38 96 PRO A CA 1
ATOM 755 C C . PRO A 1 96 ? 11.007 4.004 -2.554 1.00 90.38 96 PRO A C 1
ATOM 757 O O . PRO A 1 96 ? 9.996 3.481 -2.069 1.00 90.38 96 PRO A O 1
ATOM 760 N N . CYS A 1 97 ? 11.662 3.422 -3.569 1.00 92.94 97 CYS A N 1
ATOM 761 C CA . CYS A 1 97 ? 11.154 2.252 -4.281 1.00 92.94 97 CYS A CA 1
ATOM 762 C C . CYS A 1 97 ? 10.895 1.018 -3.402 1.00 92.94 97 CYS A C 1
ATOM 764 O O . CYS A 1 97 ? 9.844 0.402 -3.589 1.00 92.94 97 CYS A O 1
ATOM 766 N N . PRO A 1 98 ? 11.752 0.640 -2.433 1.00 91.25 98 PRO A N 1
ATOM 767 C CA . PRO A 1 98 ? 11.490 -0.514 -1.572 1.00 91.25 98 PRO A CA 1
ATOM 768 C C . PRO A 1 98 ? 10.186 -0.375 -0.773 1.00 91.25 98 PRO A C 1
ATOM 770 O O . PRO A 1 98 ? 9.367 -1.298 -0.746 1.00 91.25 98 PRO A O 1
ATOM 773 N N . VAL A 1 99 ? 9.945 0.805 -0.190 1.00 90.62 99 VAL A N 1
ATOM 774 C CA . VAL A 1 99 ? 8.744 1.089 0.612 1.00 90.62 99 VAL A CA 1
ATOM 775 C C . VAL A 1 99 ? 7.501 1.104 -0.277 1.00 90.62 99 VAL A C 1
ATOM 777 O O . VAL A 1 99 ? 6.509 0.434 0.029 1.00 90.62 99 VAL A O 1
ATOM 780 N N . LEU A 1 100 ? 7.568 1.803 -1.414 1.00 94.06 100 LEU A N 1
ATOM 781 C CA . LEU A 1 100 ? 6.495 1.847 -2.409 1.00 94.06 100 LEU A CA 1
ATOM 782 C C . LEU A 1 100 ? 6.143 0.452 -2.933 1.00 94.06 100 LEU A C 1
ATOM 784 O O . LEU A 1 100 ? 4.964 0.097 -3.029 1.00 94.06 100 LEU A O 1
ATOM 788 N N . PHE A 1 101 ? 7.152 -0.366 -3.227 1.00 94.56 101 PHE A N 1
ATOM 789 C CA . PHE A 1 101 ? 6.971 -1.729 -3.702 1.00 94.56 101 PHE A CA 1
ATOM 790 C C . PHE A 1 101 ? 6.285 -2.605 -2.649 1.00 94.56 101 PHE A C 1
ATOM 792 O O . PHE A 1 101 ? 5.321 -3.307 -2.962 1.00 94.56 101 PHE A O 1
ATOM 799 N N . ASP A 1 102 ? 6.701 -2.531 -1.387 1.00 93.88 102 ASP A N 1
ATOM 800 C CA . ASP A 1 102 ? 6.078 -3.301 -0.311 1.00 93.88 102 ASP A CA 1
ATOM 801 C C . ASP A 1 102 ? 4.630 -2.891 -0.039 1.00 93.88 102 ASP A C 1
ATOM 803 O O . ASP A 1 102 ? 3.760 -3.753 0.129 1.00 93.88 102 ASP A O 1
ATOM 807 N N . TRP A 1 103 ? 4.340 -1.591 -0.054 1.00 95.19 103 TRP A N 1
ATOM 808 C CA . TRP A 1 103 ? 2.976 -1.087 0.097 1.00 95.19 103 TRP A CA 1
ATOM 809 C C . TRP A 1 103 ? 2.093 -1.494 -1.073 1.00 95.19 103 TRP A C 1
ATOM 811 O O . TRP A 1 103 ? 0.984 -1.989 -0.863 1.00 95.19 103 TRP A O 1
ATOM 821 N N . SER A 1 104 ? 2.593 -1.343 -2.299 1.00 96.00 104 SER A N 1
ATOM 822 C CA . SER A 1 104 ? 1.840 -1.701 -3.496 1.00 96.00 104 SER A CA 1
ATOM 823 C C . SER A 1 104 ? 1.413 -3.170 -3.470 1.00 96.00 104 SER A C 1
ATOM 825 O O . SER A 1 104 ? 0.239 -3.475 -3.677 1.00 96.00 104 SER A O 1
ATOM 827 N N . LYS A 1 105 ? 2.334 -4.070 -3.102 1.00 95.75 105 LYS A N 1
ATOM 828 C CA . LYS A 1 105 ? 2.073 -5.501 -2.982 1.00 95.75 105 LYS A CA 1
ATOM 829 C C . LYS A 1 105 ? 0.998 -5.793 -1.946 1.00 95.75 105 LYS A C 1
ATOM 831 O O . LYS A 1 105 ? 0.091 -6.585 -2.212 1.00 95.75 105 LYS A O 1
ATOM 836 N N . LEU A 1 106 ? 1.137 -5.201 -0.761 1.00 95.06 106 LEU A N 1
ATOM 837 C CA . LEU A 1 106 ? 0.229 -5.417 0.357 1.00 95.06 106 LEU A CA 1
ATOM 838 C C . LEU A 1 106 ? -1.192 -4.988 -0.015 1.00 95.06 106 LEU A C 1
ATOM 840 O O . LEU A 1 106 ? -2.116 -5.799 0.049 1.00 95.06 106 LEU A O 1
ATOM 844 N N . PHE A 1 107 ? -1.362 -3.740 -0.449 1.00 96.38 107 PHE A N 1
ATOM 845 C CA . PHE A 1 107 ? -2.684 -3.177 -0.711 1.00 96.38 107 PHE A CA 1
ATOM 846 C C . PHE A 1 107 ? -3.349 -3.784 -1.950 1.00 96.38 107 PHE A C 1
ATOM 848 O O . PHE A 1 107 ? -4.550 -4.053 -1.916 1.00 96.38 107 PHE A O 1
ATOM 855 N N . ALA A 1 108 ? -2.584 -4.131 -2.992 1.00 96.06 108 ALA A N 1
ATOM 856 C CA . ALA A 1 108 ? -3.119 -4.851 -4.150 1.00 96.06 108 ALA A CA 1
ATOM 857 C C . ALA A 1 108 ? -3.665 -6.244 -3.782 1.00 96.06 108 ALA A C 1
ATOM 859 O O . ALA A 1 108 ? -4.638 -6.702 -4.381 1.00 96.06 108 ALA A O 1
ATOM 860 N N . ARG A 1 109 ? -3.074 -6.918 -2.784 1.00 94.50 109 ARG A N 1
ATOM 861 C CA . ARG A 1 109 ? -3.500 -8.260 -2.342 1.00 94.50 109 ARG A CA 1
ATOM 862 C C . ARG A 1 109 ? -4.730 -8.232 -1.432 1.00 94.50 109 ARG A C 1
ATOM 864 O O . ARG A 1 109 ? -5.557 -9.132 -1.532 1.00 94.50 109 ARG A O 1
ATOM 871 N N . ILE A 1 110 ? -4.866 -7.223 -0.569 1.00 93.44 110 ILE A N 1
ATOM 872 C CA . ILE A 1 110 ? -5.916 -7.189 0.469 1.00 93.44 110 ILE A CA 1
ATOM 873 C C . ILE A 1 110 ? -7.175 -6.402 0.06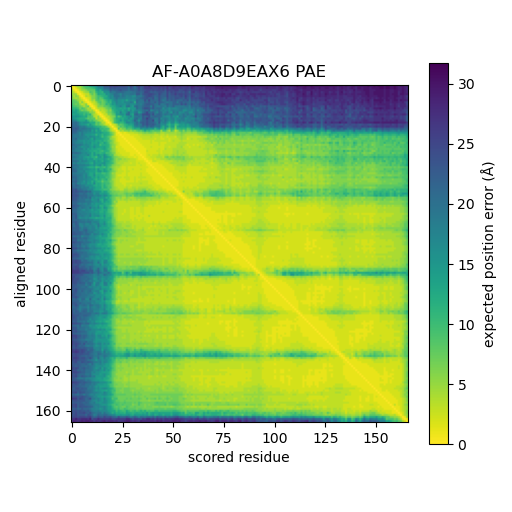8 1.00 93.44 110 ILE A C 1
ATOM 875 O O . ILE A 1 110 ? -8.221 -6.565 0.680 1.00 93.44 110 ILE A O 1
ATOM 879 N N . CYS A 1 111 ? -7.127 -5.582 -0.984 1.00 92.94 111 CYS A N 1
ATOM 880 C CA . CYS A 1 111 ? -8.240 -4.703 -1.370 1.00 92.94 111 CYS A CA 1
ATOM 881 C C . CYS A 1 111 ? -9.457 -5.395 -2.018 1.00 92.94 111 CYS A C 1
ATOM 883 O O . CYS A 1 111 ? -10.290 -4.716 -2.615 1.00 92.94 111 CYS A O 1
ATOM 885 N N . GLY A 1 112 ? -9.559 -6.728 -1.982 1.00 88.94 112 GLY A N 1
ATOM 886 C CA . GLY A 1 112 ? -10.694 -7.453 -2.571 1.00 88.94 112 GLY A CA 1
ATOM 887 C C . GLY A 1 112 ? -10.860 -7.244 -4.084 1.00 88.94 112 GLY A C 1
ATOM 888 O O . GLY A 1 112 ? -11.971 -7.321 -4.595 1.00 88.94 112 GLY A O 1
ATOM 889 N N . ARG A 1 113 ? -9.764 -6.959 -4.806 1.00 90.56 113 ARG A N 1
ATOM 890 C CA . ARG A 1 113 ? -9.749 -6.571 -6.232 1.00 90.56 113 ARG A CA 1
ATOM 891 C C . ARG A 1 113 ? -10.475 -5.257 -6.545 1.00 90.56 113 ARG A C 1
ATOM 893 O O . ARG A 1 113 ? -10.912 -5.046 -7.679 1.00 90.56 113 ARG A O 1
ATOM 900 N N . ASN A 1 114 ? -10.582 -4.352 -5.573 1.00 96.00 114 ASN A N 1
ATOM 901 C CA . ASN A 1 114 ? -11.121 -3.028 -5.840 1.00 96.00 114 ASN A CA 1
ATOM 902 C C . ASN A 1 114 ? -10.204 -2.254 -6.807 1.00 96.00 114 ASN A C 1
ATOM 904 O O . ASN A 1 114 ? -9.019 -2.037 -6.542 1.00 96.00 114 ASN A O 1
ATOM 908 N N . LYS A 1 115 ? -10.774 -1.811 -7.932 1.00 95.69 115 LYS A N 1
ATOM 909 C CA . LYS A 1 115 ? -10.036 -1.120 -8.993 1.00 95.69 115 LYS A CA 1
ATOM 910 C C . LYS A 1 115 ? -9.452 0.219 -8.545 1.00 95.69 115 LYS A C 1
ATOM 912 O O . LYS A 1 115 ? -8.395 0.575 -9.059 1.00 95.69 115 LYS A O 1
ATOM 917 N N . SER A 1 116 ? -10.079 0.953 -7.619 1.00 95.81 116 SER A N 1
ATOM 918 C CA . SER A 1 116 ? -9.556 2.251 -7.169 1.00 95.81 116 SER A CA 1
ATOM 919 C C . SER A 1 116 ? -8.227 2.073 -6.436 1.00 95.81 116 SER A C 1
ATOM 921 O O . SER A 1 116 ? -7.240 2.712 -6.794 1.00 95.81 116 SER A O 1
ATOM 923 N N . ILE A 1 117 ? -8.170 1.123 -5.498 1.00 97.44 117 ILE A N 1
ATOM 924 C CA . ILE A 1 117 ? -6.959 0.798 -4.739 1.00 97.44 117 ILE A CA 1
ATOM 925 C C . ILE A 1 117 ? -5.869 0.261 -5.663 1.00 97.44 117 ILE A C 1
ATOM 927 O O . ILE A 1 117 ? -4.755 0.779 -5.636 1.00 97.44 117 ILE A O 1
ATOM 931 N N . ILE A 1 118 ? -6.189 -0.719 -6.520 1.00 97.25 118 ILE A N 1
ATOM 932 C CA . ILE A 1 118 ? -5.200 -1.293 -7.446 1.00 97.25 118 ILE A CA 1
ATOM 933 C C . ILE A 1 118 ? -4.652 -0.218 -8.393 1.00 97.25 118 ILE A C 1
ATOM 935 O O . ILE A 1 118 ? -3.462 -0.201 -8.686 1.00 97.25 118 ILE A O 1
ATOM 939 N N . SER A 1 119 ? -5.487 0.720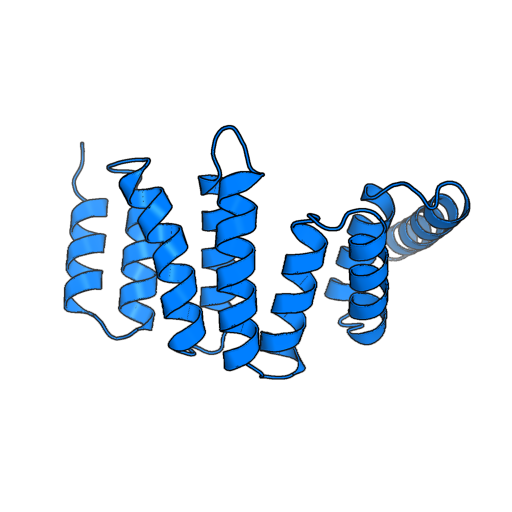 -8.848 1.00 96.75 119 SER A N 1
ATOM 940 C CA . SER A 1 119 ? -5.025 1.813 -9.714 1.00 96.75 119 SER A CA 1
ATOM 941 C C . SER A 1 119 ? -4.025 2.730 -9.010 1.00 96.75 119 SER A C 1
ATOM 943 O O . SER A 1 119 ? -3.111 3.241 -9.653 1.00 96.75 119 SER A O 1
ATOM 945 N N . VAL A 1 120 ? -4.174 2.940 -7.698 1.00 96.88 120 VAL A N 1
ATOM 946 C CA . VAL A 1 120 ? -3.211 3.715 -6.904 1.00 96.88 120 VAL A CA 1
ATOM 947 C C . VAL A 1 120 ? -1.928 2.918 -6.681 1.00 96.88 120 VAL A C 1
ATOM 949 O O . VAL A 1 120 ? -0.848 3.434 -6.956 1.00 96.88 120 VAL A O 1
ATOM 952 N N . THR A 1 121 ? -2.017 1.651 -6.266 1.00 97.19 121 THR A N 1
ATOM 953 C CA . THR A 1 121 ? -0.827 0.810 -6.051 1.00 97.19 121 THR A CA 1
ATOM 954 C C . THR A 1 121 ? -0.043 0.567 -7.337 1.00 97.19 121 THR A C 1
ATOM 956 O O . THR A 1 121 ? 1.179 0.436 -7.293 1.00 97.19 121 THR A O 1
ATOM 959 N N . LEU A 1 122 ? -0.716 0.566 -8.489 1.00 97.31 122 LEU A N 1
ATOM 960 C CA . LEU A 1 122 ? -0.074 0.416 -9.788 1.00 97.31 122 LEU A CA 1
ATOM 961 C C . LEU A 1 122 ? 0.852 1.599 -10.079 1.00 97.31 122 LEU A C 1
ATOM 963 O O . LEU A 1 122 ? 1.954 1.385 -10.577 1.00 97.31 122 LEU A O 1
ATOM 967 N N . LYS A 1 123 ? 0.461 2.827 -9.703 1.00 96.69 123 LYS A N 1
ATOM 968 C CA . LYS A 1 123 ? 1.320 4.018 -9.835 1.00 96.69 123 LYS A CA 1
ATOM 969 C C . LYS A 1 123 ? 2.617 3.874 -9.040 1.00 96.69 123 LYS A C 1
ATOM 971 O O . LYS A 1 123 ? 3.661 4.332 -9.494 1.00 96.69 123 LYS A O 1
ATOM 976 N N . PHE A 1 124 ? 2.566 3.209 -7.884 1.00 96.38 124 PHE A N 1
ATOM 977 C CA . PHE A 1 124 ? 3.737 3.018 -7.026 1.00 96.38 124 PHE A CA 1
ATOM 978 C C . PHE A 1 124 ? 4.747 2.115 -7.732 1.00 96.38 124 PHE A C 1
ATOM 980 O O . PHE A 1 124 ? 5.901 2.492 -7.902 1.00 96.38 124 PHE A O 1
ATOM 987 N N . VAL A 1 125 ? 4.296 0.954 -8.219 1.00 96.31 125 VAL A N 1
ATOM 988 C CA . VAL A 1 125 ? 5.171 0.013 -8.936 1.00 96.31 125 VAL A CA 1
ATOM 989 C C . VAL A 1 125 ? 5.637 0.592 -10.264 1.00 96.31 125 VAL A C 1
ATOM 991 O O . VAL A 1 125 ? 6.783 0.382 -10.645 1.00 96.31 125 VAL A O 1
ATOM 994 N N . GLN A 1 126 ? 4.781 1.344 -10.963 1.00 95.50 126 GLN A N 1
ATOM 995 C CA . GLN A 1 126 ? 5.173 2.070 -12.167 1.00 95.50 126 GLN A CA 1
ATOM 996 C C . GLN A 1 126 ? 6.324 3.022 -11.869 1.00 95.50 126 GLN A C 1
ATOM 998 O O . GLN A 1 126 ? 7.314 2.978 -12.587 1.00 95.50 126 GLN A O 1
ATOM 1003 N N . HIS A 1 127 ? 6.246 3.831 -10.812 1.00 94.81 127 HIS A N 1
ATOM 1004 C CA . HIS A 1 127 ? 7.355 4.697 -10.415 1.00 94.81 127 HIS A CA 1
ATOM 1005 C C . HIS A 1 127 ? 8.652 3.892 -10.226 1.00 94.81 127 HIS A C 1
ATOM 1007 O O . HIS A 1 127 ? 9.658 4.201 -10.857 1.00 94.81 127 HIS A O 1
ATOM 1013 N N . CYS A 1 128 ? 8.605 2.793 -9.467 1.00 93.75 128 CYS A N 1
ATOM 1014 C CA . CYS A 1 128 ? 9.775 1.940 -9.235 1.00 93.75 128 CYS A CA 1
ATOM 1015 C C . CYS A 1 128 ? 10.342 1.310 -10.516 1.00 93.75 128 CYS A C 1
ATOM 1017 O O . CYS A 1 128 ? 11.557 1.268 -10.701 1.00 93.75 128 CYS A O 1
ATOM 1019 N N . ALA A 1 129 ? 9.475 0.837 -11.413 1.00 92.69 129 ALA A N 1
ATOM 1020 C CA . ALA A 1 129 ? 9.872 0.227 -12.679 1.00 92.69 129 ALA A CA 1
ATOM 1021 C C . ALA A 1 129 ? 10.506 1.235 -13.654 1.00 92.69 129 ALA A C 1
ATOM 1023 O O . ALA A 1 129 ? 11.352 0.846 -14.456 1.00 92.69 129 ALA A O 1
ATOM 1024 N N . HIS A 1 130 ? 10.115 2.514 -13.591 1.00 91.88 130 HIS A N 1
ATOM 1025 C CA . HIS A 1 130 ? 10.759 3.576 -14.370 1.00 91.88 130 HIS A CA 1
ATOM 1026 C C . HIS A 1 130 ? 12.104 3.998 -13.762 1.00 91.88 130 HIS A C 1
ATOM 1028 O O . HIS A 1 130 ? 13.041 4.251 -14.514 1.00 91.88 130 HIS A O 1
ATOM 1034 N N . SER A 1 131 ? 12.215 4.050 -12.429 1.00 89.69 131 SER A N 1
ATOM 1035 C CA . SER A 1 131 ? 13.463 4.411 -11.740 1.00 89.69 131 SER A CA 1
ATOM 1036 C C . SER A 1 131 ? 14.544 3.335 -11.875 1.00 89.69 131 SER A C 1
ATOM 1038 O O . SER A 1 131 ? 15.718 3.656 -12.039 1.00 89.69 131 SER A O 1
ATOM 1040 N N . GLN A 1 132 ? 14.162 2.055 -11.835 1.00 87.56 132 GLN A N 1
ATOM 1041 C CA . GLN A 1 132 ? 15.069 0.914 -11.990 1.00 87.56 132 GLN A CA 1
ATOM 1042 C C . GLN A 1 132 ? 14.647 0.078 -13.203 1.00 87.56 132 GLN A C 1
ATOM 1044 O O . GLN A 1 132 ? 13.938 -0.930 -13.082 1.00 87.56 132 GLN A O 1
ATOM 1049 N N . LEU A 1 133 ? 15.080 0.527 -14.384 1.00 83.44 133 LEU A N 1
ATOM 1050 C CA . LEU A 1 133 ? 14.810 -0.147 -15.653 1.00 83.44 133 LEU A CA 1
ATOM 1051 C C . LEU A 1 133 ? 15.246 -1.619 -15.589 1.00 83.44 133 LEU A C 1
ATOM 1053 O O . LEU A 1 133 ? 16.283 -1.948 -15.021 1.00 83.44 133 LEU A O 1
ATOM 1057 N N . ASN A 1 134 ? 14.437 -2.502 -16.176 1.00 81.44 134 ASN A N 1
ATOM 1058 C CA . ASN A 1 134 ? 14.658 -3.955 -16.244 1.00 81.44 134 ASN A CA 1
ATOM 1059 C C . ASN A 1 134 ? 14.697 -4.707 -14.901 1.00 81.44 134 ASN A C 1
ATOM 1061 O O . ASN A 1 134 ? 14.979 -5.903 -14.877 1.00 81.44 134 ASN A O 1
ATOM 1065 N N . SER A 1 135 ? 14.316 -4.079 -13.785 1.00 89.06 135 SER A N 1
ATOM 1066 C CA . SER A 1 135 ? 14.132 -4.801 -12.523 1.00 89.06 135 SER A CA 1
ATOM 1067 C C . SER A 1 135 ? 12.990 -5.822 -12.640 1.00 89.06 135 SER A C 1
ATOM 1069 O O . SER A 1 135 ? 11.802 -5.478 -12.612 1.00 89.06 135 SER A O 1
ATOM 1071 N N . VAL A 1 136 ? 13.347 -7.106 -12.763 1.00 91.56 136 VAL A N 1
ATOM 1072 C CA . VAL A 1 136 ? 12.402 -8.231 -12.895 1.00 91.56 136 VAL A CA 1
ATOM 1073 C C . VAL A 1 136 ? 11.332 -8.234 -11.789 1.00 91.56 136 VAL A C 1
ATOM 1075 O O . VAL A 1 136 ? 10.155 -8.413 -12.122 1.00 91.56 136 VAL A O 1
ATOM 1078 N N . PRO A 1 137 ? 11.653 -7.998 -10.495 1.00 92.50 137 PRO A N 1
ATOM 1079 C CA . PRO A 1 137 ? 10.640 -7.920 -9.441 1.00 92.50 137 PRO A CA 1
ATOM 1080 C C . PRO A 1 137 ? 9.572 -6.848 -9.689 1.00 92.50 137 PRO A C 1
ATOM 1082 O O . PRO A 1 137 ? 8.382 -7.120 -9.504 1.00 92.50 137 PRO A O 1
ATOM 1085 N N . TYR A 1 138 ? 9.972 -5.656 -10.142 1.00 94.00 138 TYR A N 1
ATOM 1086 C CA . 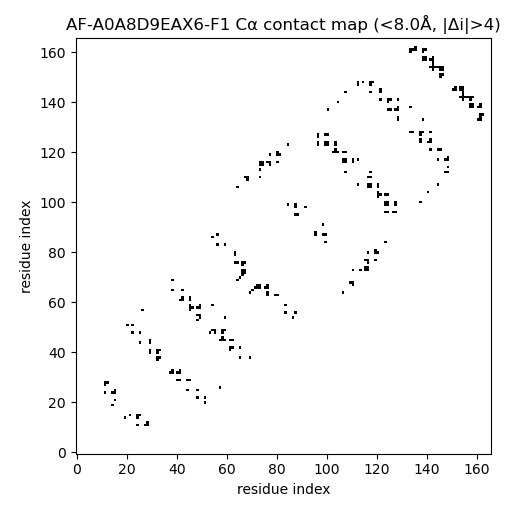TYR A 1 138 ? 9.044 -4.551 -10.395 1.00 94.00 138 TYR A CA 1
ATOM 1087 C C . TYR A 1 138 ? 8.208 -4.800 -11.646 1.00 94.00 138 TYR A C 1
ATOM 1089 O O . TYR A 1 138 ? 6.989 -4.648 -11.602 1.00 94.00 138 TYR A O 1
ATOM 1097 N N . LEU A 1 139 ? 8.825 -5.276 -12.731 1.00 93.62 139 LEU A N 1
ATOM 1098 C CA . LEU A 1 139 ? 8.110 -5.626 -13.961 1.00 93.62 139 LEU A CA 1
ATOM 1099 C C . LEU A 1 139 ? 7.080 -6.741 -13.731 1.00 93.62 139 LEU A C 1
ATOM 1101 O O . LEU A 1 139 ? 5.960 -6.668 -14.240 1.00 93.62 139 LEU A O 1
ATOM 1105 N N . LYS A 1 140 ? 7.428 -7.750 -12.923 1.00 94.69 140 LYS A N 1
ATOM 1106 C CA . LYS A 1 140 ? 6.524 -8.849 -12.567 1.00 94.69 140 LYS A CA 1
ATOM 1107 C C . LYS A 1 140 ? 5.314 -8.362 -11.772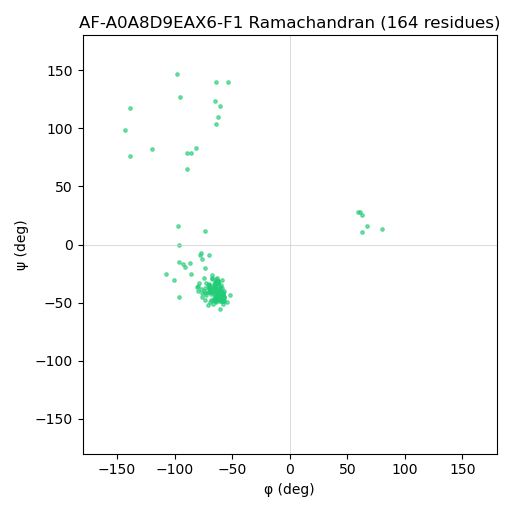 1.00 94.69 140 LYS A C 1
ATOM 1109 O O . LYS A 1 140 ? 4.193 -8.773 -12.072 1.00 94.69 140 LYS A O 1
ATOM 1114 N N . GLU A 1 141 ? 5.519 -7.520 -10.760 1.00 96.06 141 GLU A N 1
ATOM 1115 C CA . GLU A 1 141 ? 4.410 -6.994 -9.954 1.00 96.06 141 GLU A CA 1
ATOM 1116 C C . GLU A 1 141 ? 3.556 -6.001 -10.758 1.00 96.06 141 GLU A C 1
ATOM 1118 O O . GLU A 1 141 ? 2.333 -6.042 -10.662 1.00 96.06 141 GLU A O 1
ATOM 1123 N N . LEU A 1 142 ? 4.167 -5.178 -11.617 1.00 95.88 142 LEU A N 1
ATOM 1124 C CA . LEU A 1 142 ? 3.459 -4.267 -12.520 1.00 95.88 142 LEU A CA 1
ATOM 1125 C C . LEU A 1 142 ? 2.526 -5.045 -13.455 1.00 95.88 142 LEU A C 1
ATOM 1127 O O . LEU A 1 142 ? 1.336 -4.744 -13.553 1.00 95.88 142 LEU A O 1
ATOM 1131 N N . ALA A 1 143 ? 3.042 -6.102 -14.088 1.00 95.94 143 ALA A N 1
ATOM 1132 C CA . ALA A 1 143 ? 2.248 -6.996 -14.925 1.00 95.94 143 ALA A CA 1
ATOM 1133 C C . ALA A 1 143 ? 1.120 -7.680 -14.136 1.00 95.94 143 ALA A C 1
ATOM 1135 O O . ALA A 1 143 ? -0.009 -7.776 -14.622 1.00 95.94 143 ALA A O 1
ATOM 1136 N N . TYR A 1 144 ? 1.400 -8.109 -12.902 1.00 96.38 144 TYR A N 1
ATOM 1137 C CA . TYR A 1 144 ? 0.403 -8.723 -12.029 1.00 96.38 144 TYR A CA 1
ATOM 1138 C C . TYR A 1 144 ? -0.731 -7.759 -11.668 1.00 96.38 144 TYR A C 1
ATOM 1140 O O . TYR A 1 144 ? -1.899 -8.139 -11.724 1.00 96.38 144 TYR A O 1
ATOM 1148 N N . GLN A 1 145 ? -0.433 -6.497 -11.368 1.00 97.19 145 GLN A N 1
ATOM 1149 C CA . GLN A 1 145 ? -1.474 -5.515 -11.068 1.00 97.19 145 GLN A CA 1
ATOM 1150 C C . GLN A 1 145 ? -2.308 -5.146 -12.306 1.00 97.19 145 GLN A C 1
ATOM 1152 O O . GLN A 1 145 ? -3.529 -5.034 -12.195 1.00 97.19 145 GLN A O 1
ATOM 1157 N N . HIS A 1 146 ? -1.711 -5.082 -13.503 1.00 97.31 146 HIS A N 1
ATOM 1158 C CA . HIS A 1 146 ? -2.480 -4.989 -14.753 1.00 97.31 146 HIS A CA 1
ATOM 1159 C C . HIS A 1 146 ? -3.411 -6.193 -14.957 1.00 97.31 146 HIS A C 1
ATOM 1161 O O . HIS A 1 146 ? -4.561 -6.025 -15.366 1.00 97.31 146 HIS A O 1
ATOM 1167 N N . TYR A 1 147 ? -2.956 -7.404 -14.621 1.00 96.81 147 TYR A N 1
ATOM 1168 C CA . TYR A 1 147 ? -3.801 -8.598 -14.642 1.00 96.81 147 TYR A CA 1
ATOM 1169 C C . TYR A 1 147 ? -4.980 -8.473 -13.664 1.00 96.81 147 TYR A C 1
ATOM 1171 O O . TYR A 1 147 ? -6.115 -8.763 -14.044 1.00 96.81 147 TYR A O 1
ATOM 1179 N N . LEU A 1 148 ? -4.746 -7.977 -12.442 1.00 95.75 148 LEU A N 1
ATOM 1180 C CA . LEU A 1 148 ? -5.808 -7.746 -11.452 1.00 95.75 148 LEU A CA 1
ATOM 1181 C C . LEU A 1 148 ? -6.848 -6.714 -11.918 1.00 95.75 148 LEU A C 1
ATOM 1183 O O . LEU A 1 148 ? -8.022 -6.841 -11.576 1.00 95.75 148 LEU A O 1
ATOM 1187 N N . LEU A 1 149 ? -6.447 -5.727 -12.726 1.00 95.88 149 LEU A N 1
ATOM 1188 C CA . LEU A 1 149 ? -7.355 -4.754 -13.348 1.00 95.88 149 LEU A CA 1
ATOM 1189 C C . LEU A 1 149 ? -8.124 -5.310 -14.561 1.00 95.88 149 LEU A C 1
ATOM 1191 O O . LEU A 1 149 ? -9.006 -4.623 -15.082 1.00 95.88 149 LEU A O 1
ATOM 1195 N N . GLY A 1 150 ? -7.811 -6.527 -15.019 1.00 94.88 150 GLY A N 1
ATOM 1196 C CA . GLY A 1 150 ? -8.371 -7.124 -16.237 1.00 94.88 150 GLY A CA 1
ATOM 1197 C C . GLY A 1 150 ? -7.716 -6.631 -17.532 1.00 94.88 150 GLY A C 1
ATOM 1198 O O . GLY A 1 150 ? -8.244 -6.852 -18.617 1.00 94.88 150 GLY A O 1
ATOM 1199 N N . GLN A 1 151 ? -6.565 -5.959 -17.446 1.00 95.88 151 GLN A N 1
ATOM 1200 C CA . GLN A 1 151 ? -5.819 -5.428 -18.590 1.00 95.88 151 GLN A CA 1
ATOM 1201 C C . GLN A 1 151 ? -4.824 -6.476 -19.112 1.00 95.88 151 GLN A C 1
ATOM 1203 O O . GLN A 1 151 ? -3.604 -6.309 -19.035 1.00 95.88 151 GLN A O 1
ATOM 1208 N N . TYR A 1 152 ? -5.349 -7.588 -19.629 1.00 95.88 152 TYR A N 1
ATOM 1209 C CA . TYR A 1 152 ? -4.552 -8.772 -19.971 1.00 95.88 152 TYR A CA 1
ATOM 1210 C C . TYR A 1 152 ? -3.466 -8.507 -21.022 1.00 95.88 152 TYR A C 1
ATOM 1212 O O . TYR A 1 152 ? -2.353 -9.012 -20.884 1.00 95.88 152 TYR A O 1
ATOM 1220 N N . ASP A 1 153 ? -3.725 -7.649 -22.010 1.00 95.69 153 ASP A N 1
ATOM 1221 C CA . ASP A 1 153 ? -2.730 -7.290 -23.031 1.00 95.69 153 ASP A CA 1
ATOM 1222 C C . ASP A 1 153 ? -1.527 -6.537 -22.450 1.00 95.69 153 ASP A C 1
ATOM 1224 O O . ASP A 1 153 ? -0.402 -6.650 -22.942 1.00 95.69 153 ASP A O 1
ATOM 1228 N N . GLN A 1 154 ? -1.750 -5.721 -21.416 1.00 93.81 154 GLN A N 1
ATOM 1229 C CA . GLN A 1 154 ? -0.677 -5.004 -20.721 1.00 93.81 154 GLN A CA 1
ATOM 1230 C C . GLN A 1 154 ? 0.087 -5.955 -19.799 1.00 93.81 154 GLN A C 1
ATOM 1232 O O . GLN A 1 154 ? 1.318 -5.964 -19.818 1.00 93.81 154 GLN A O 1
ATOM 1237 N N . ALA A 1 155 ? -0.629 -6.826 -19.085 1.00 94.12 155 ALA A N 1
ATOM 1238 C CA . ALA A 1 155 ? -0.026 -7.858 -18.249 1.00 94.12 155 ALA A CA 1
ATOM 1239 C C . ALA A 1 155 ? 0.888 -8.794 -19.059 1.00 94.12 155 ALA A C 1
ATOM 1241 O O . ALA A 1 155 ? 2.045 -8.994 -18.698 1.00 94.12 155 ALA A O 1
ATOM 1242 N N . LEU A 1 156 ? 0.414 -9.315 -20.197 1.00 94.06 156 LEU A N 1
ATOM 1243 C CA . LEU A 1 156 ? 1.198 -10.193 -21.072 1.00 94.06 156 LEU A CA 1
ATOM 1244 C C . LEU A 1 156 ? 2.455 -9.505 -21.610 1.00 94.06 156 LEU A C 1
ATOM 1246 O O . LEU A 1 156 ? 3.522 -10.118 -21.641 1.00 94.06 156 LEU A O 1
ATOM 1250 N N . ARG A 1 157 ? 2.352 -8.232 -22.015 1.00 91.75 157 ARG A N 1
ATOM 1251 C CA . ARG A 1 157 ? 3.518 -7.439 -22.434 1.00 91.75 157 ARG A CA 1
ATOM 1252 C C . ARG A 1 157 ? 4.528 -7.291 -21.299 1.00 91.75 157 ARG A C 1
ATOM 1254 O O . ARG A 1 157 ? 5.703 -7.561 -21.518 1.00 91.75 157 ARG A O 1
ATOM 1261 N N . GLY A 1 158 ? 4.070 -6.942 -20.098 1.00 88.94 158 GLY A N 1
ATOM 1262 C CA . GLY A 1 158 ? 4.928 -6.810 -18.920 1.00 88.94 158 GLY A CA 1
ATOM 1263 C C . GLY A 1 158 ? 5.631 -8.117 -18.544 1.00 88.94 158 GLY A C 1
ATOM 1264 O O . GLY A 1 158 ? 6.845 -8.124 -18.353 1.00 88.94 158 GLY A O 1
ATOM 1265 N N . TYR A 1 159 ? 4.911 -9.245 -18.534 1.00 92.00 159 TYR A N 1
ATOM 1266 C CA . TYR A 1 159 ? 5.513 -10.555 -18.265 1.00 92.00 159 TYR A CA 1
ATOM 1267 C C . TYR A 1 159 ? 6.547 -10.952 -19.317 1.00 92.00 159 TYR A C 1
ATOM 1269 O O . TYR A 1 159 ? 7.606 -11.459 -18.963 1.00 92.00 159 TYR A O 1
ATOM 1277 N N . ARG A 1 160 ? 6.286 -10.689 -20.603 1.00 90.19 160 ARG A N 1
ATOM 1278 C CA . ARG A 1 160 ? 7.271 -10.939 -21.667 1.00 90.19 160 ARG A CA 1
ATOM 1279 C C . ARG A 1 160 ? 8.529 -10.098 -21.483 1.00 90.19 160 ARG A C 1
ATOM 1281 O O . ARG A 1 160 ? 9.618 -10.625 -21.668 1.00 90.19 160 ARG A O 1
ATOM 1288 N N . SER A 1 161 ? 8.390 -8.828 -21.106 1.00 86.38 161 SER A N 1
ATOM 1289 C CA . SER A 1 161 ? 9.538 -7.964 -20.813 1.00 86.38 161 SER A CA 1
ATOM 1290 C C . SER A 1 161 ? 10.362 -8.474 -19.631 1.00 86.38 161 SER A C 1
ATOM 1292 O O . SER A 1 161 ? 11.578 -8.397 -19.686 1.00 86.38 161 SER A O 1
ATOM 1294 N N . ALA A 1 162 ? 9.723 -9.049 -18.608 1.00 84.38 162 ALA A N 1
ATOM 1295 C CA . ALA A 1 162 ? 10.411 -9.611 -17.444 1.00 84.38 162 ALA A CA 1
ATOM 1296 C C . ALA A 1 162 ? 11.144 -10.941 -17.719 1.00 84.38 162 ALA A C 1
ATOM 1298 O O . ALA A 1 162 ? 11.997 -11.334 -16.931 1.00 84.38 162 ALA A O 1
ATOM 1299 N N . ILE A 1 163 ? 10.778 -11.661 -18.787 1.00 85.19 163 ILE A N 1
ATOM 1300 C CA . ILE A 1 163 ? 11.365 -12.964 -19.157 1.00 85.19 163 ILE A CA 1
ATOM 1301 C C . ILE A 1 163 ? 12.531 -12.806 -20.141 1.00 85.19 163 ILE A C 1
ATOM 1303 O O . ILE A 1 163 ? 13.307 -13.744 -20.313 1.00 85.19 163 ILE A O 1
ATOM 1307 N N . LYS A 1 164 ? 12.664 -11.650 -20.805 1.00 77.00 164 LYS A N 1
ATOM 1308 C CA . LYS A 1 164 ? 13.799 -11.411 -21.699 1.00 77.00 164 LYS A CA 1
ATOM 1309 C C . LYS A 1 164 ? 15.095 -11.502 -20.880 1.00 77.00 164 LYS A C 1
ATOM 1311 O O . LYS A 1 164 ? 15.223 -10.734 -19.931 1.00 77.00 164 LYS A O 1
ATOM 1316 N N . PRO A 1 165 ? 16.003 -12.440 -21.199 1.00 57.59 165 PRO A N 1
ATOM 1317 C CA . PRO A 1 165 ? 17.326 -12.442 -20.594 1.00 57.59 165 PRO A CA 1
ATOM 1318 C C . PRO A 1 165 ? 18.060 -11.169 -21.034 1.00 57.59 165 PRO A C 1
ATOM 1320 O O . PRO A 1 165 ? 17.891 -10.754 -22.186 1.00 57.59 165 PRO A O 1
ATOM 1323 N N . ASP A 1 166 ? 18.799 -10.552 -20.110 1.00 54.12 166 ASP A N 1
ATOM 1324 C CA . ASP A 1 166 ? 19.727 -9.451 -20.407 1.00 54.12 166 ASP A CA 1
ATOM 1325 C C . ASP A 1 166 ? 20.750 -9.849 -21.488 1.00 54.12 166 ASP A C 1
ATOM 1327 O O . ASP A 1 166 ? 21.208 -11.020 -21.476 1.00 54.12 166 ASP A O 1
#

Organism: NCBI:txid428564

Foldseek 3Di:
DVVVVVVVVVVLVVVCVVCVLDLVSLLVVLVVCVVVVVLVVNLVSLVSSCVSPVLPLSSLLSVLVCCQQVVVPVVVSLVSLLVNVVSLVVPVPPDSLVVLLVSLVVQCVRNPLDPSSLVSSLVSLVVNCVVDPLPLSSLQVNLVSCVSNVVNVSSVVSNVSSPDDD

Secondary structure (DSSP, 8-state):
-HHHHHHHHHHHHHHHHH-TT-HHHHHHHHHHHHHHT-HHHHHHHHHHHHHH-TT-HHHHHHHHHHHHHTS--HHHHHHHHHHHHHHHHHHS-S--HHHHHHHHHHHHHHSTT-HHHHHHHHHHHHHHHHHSTT-HHHHHHHHHHHHHTT-HHHHHHHHHHHHS--

pLDDT: mean 84.55, std 16.28, range [35.06, 97.44]

InterPro domains:
  IPR040364 Tetratricopeptide repeat protein 21A/21B [PTHR14699] (15-164)
  IPR056832 Tetratricopeptide repeat protein 21A/21B, second ARM domain [PF25060] (95-164)

Sequence (166 aa):
MIIHLSMWFKTSGFILVQCPTLDAPLIEKLAVCLSGKDWVECNELSERLARLNENSSVANKVKIFHLINVQGNYEEGAKQLLTAYSTILEHEMPDPCPVLFDWSKLFARICGRNKSIISVTLKFVQHCAHSQLNSVPYLKELAYQHYLLGQYDQALRGYRSAIKPD

Nearest PDB structures (foldseek):
  8fgw-assembly1_D  TM=9.227E-01  e=2.197E-05  Homo sapiens
  2vq2-assembly1_A-2  TM=6.640E-01  e=3.836E-04  Neisseria meningitidis
  6q9i-assembly1_A  TM=6.178E-01  e=1.386E-02  Homo sapiens
  5dse-assembly2_C  TM=6.016E-01  e=2.602E-02  Homo sapiens
  8re6-assembly1_A  TM=6.076E-01  e=3.159E-02  Homo sapiens

Mean predicted aligned error: 8.18 Å

Radius of gyration: 18.21 Å; Cα contacts (8 Å, |Δi|>4): 168; chains: 1; bounding box: 34×35×54 Å